Protein 2JGO (pdb70)

Structure (mmCIF, N/CA/C/O backbone):
data_2JGO
#
_entry.id   2JGO
#
_cell.length_a   77.284
_cell.length_b   29.416
_cell.length_c   44.197
_cell.angle_alpha   90.00
_cell.angle_beta   119.49
_cell.angle_gamma   90.00
#
_symmetry.space_group_name_H-M   'C 1 2 1'
#
loop_
_entity.id
_entity.type
_entity.pdbx_description
1 polymer 'COIL SER L9C'
2 non-polymer ARSENIC
3 non-polymer 'ZINC ION'
4 water water
#
loop_
_atom_site.group_PDB
_atom_site.id
_atom_site.type_symbol
_atom_site.label_atom_id
_atom_site.label_alt_id
_atom_site.label_comp_id
_atom_site.label_asym_id
_atom_site.label_entity_id
_atom_site.label_seq_id
_atom_site.pdbx_PDB_ins_code
_atom_site.Cartn_x
_atom_site.Cartn_y
_atom_site.Cartn_z
_atom_site.occupancy
_atom_site.B_iso_or_equiv
_atom_site.auth_seq_id
_atom_site.auth_comp_id
_atom_site.auth_asym_id
_atom_site.auth_atom_id
_atom_site.pdbx_PDB_model_num
ATOM 4 N N . GLU A 1 2 ? -36.034 6.898 0.741 1.00 23.05 1 GLU A N 1
ATOM 5 C CA . GLU A 1 2 ? -35.051 5.868 1.082 1.00 24.70 1 GLU A CA 1
ATOM 6 C C . GLU A 1 2 ? -34.942 4.789 0.005 1.00 23.17 1 GLU A C 1
ATOM 7 O O . GLU A 1 2 ? -33.831 4.381 -0.339 1.00 23.29 1 GLU A O 1
ATOM 13 N N . TRP A 1 3 ? -35.796 4.179 -0.461 1.00 22.06 2 TRP A N 1
ATOM 14 C CA A TRP A 1 3 ? -35.775 3.273 -1.613 0.50 20.67 2 TRP A CA 1
ATOM 15 C CA B TRP A 1 3 ? -35.775 3.275 -1.613 0.50 21.03 2 TRP A CA 1
ATOM 16 C C . TRP A 1 3 ? -35.286 4.024 -2.852 1.00 19.61 2 TRP A C 1
ATOM 17 O O . TRP A 1 3 ? -34.463 3.534 -3.618 1.00 17.69 2 TRP A O 1
ATOM 38 N N . GLU A 1 4 ? -35.800 5.227 -3.083 1.00 18.78 3 GLU A N 1
ATOM 39 C CA . GLU A 1 4 ? -35.356 6.035 -4.226 1.00 18.77 3 GLU A CA 1
ATOM 40 C C . GLU A 1 4 ? -33.854 6.314 -4.151 1.00 19.52 3 GLU A C 1
ATOM 41 O O . GLU A 1 4 ? -33.172 6.257 -5.187 1.00 20.00 3 GLU A O 1
ATOM 47 N N . ALA A 1 5 ? -33.350 6.590 -2.948 1.00 19.62 4 ALA A N 1
ATOM 48 C CA . ALA A 1 5 ? -31.913 6.855 -2.765 1.00 18.64 4 ALA A CA 1
ATOM 49 C C . ALA A 1 5 ? -31.060 5.654 -3.172 1.00 18.30 4 ALA A C 1
ATOM 50 O O . ALA A 1 5 ? -30.068 5.772 -3.906 1.00 18.14 4 ALA A O 1
ATOM 52 N N . LEU A 1 6 ? -31.499 4.477 -2.735 1.00 15.29 5 LEU A N 1
ATOM 53 C CA . LEU A 1 6 ? -30.754 3.266 -3.066 1.00 14.91 5 LEU A CA 1
ATOM 54 C C . LEU A 1 6 ? -30.781 3.011 -4.572 1.00 14.54 5 LEU A C 1
ATOM 55 O O . LEU A 1 6 ? -29.762 2.657 -5.178 1.00 13.65 5 LEU A O 1
ATOM 60 N N . GLU A 1 7 ? -31.951 3.196 -5.183 1.00 13.24 6 GLU A N 1
ATOM 61 C CA . GLU A 1 7 ? -32.052 2.991 -6.627 1.00 14.42 6 GLU A CA 1
ATOM 62 C C . GLU A 1 7 ? -31.121 3.924 -7.375 1.00 14.25 6 GLU A C 1
ATOM 63 O O . GLU A 1 7 ? -30.463 3.481 -8.314 1.00 15.48 6 GLU A O 1
ATOM 69 N N . LYS A 1 8 ? -31.093 5.189 -6.968 1.00 15.11 7 LYS A N 1
ATOM 70 C CA . LYS A 1 8 ? -30.161 6.121 -7.616 1.00 16.48 7 LYS A CA 1
ATOM 71 C C . LYS A 1 8 ? -28.699 5.739 -7.372 1.00 17.16 7 LYS A C 1
ATOM 72 O O . LYS A 1 8 ? -27.844 5.832 -8.272 1.00 17.00 7 LYS A O 1
ATOM 78 N N . LYS A 1 9 ? -28.409 5.329 -6.141 1.00 15.17 8 LYS A N 1
ATOM 79 C CA . LYS A 1 9 ? -27.082 4.819 -5.811 1.00 16.64 8 LYS A CA 1
ATOM 80 C C . LYS A 1 9 ? -26.683 3.674 -6.741 1.00 13.56 8 LYS A C 1
ATOM 81 O O . LYS A 1 9 ? -25.570 3.667 -7.271 1.00 15.69 8 LYS A O 1
ATOM 87 N N . CYS A 1 10 ? -27.510 2.647 -6.891 1.00 13.24 9 CYS A N 1
ATOM 88 C CA . CYS A 1 10 ? -27.100 1.492 -7.706 1.00 12.25 9 CYS A CA 1
ATOM 89 C C . CYS A 1 10 ? -26.961 1.964 -9.160 1.00 13.63 9 CYS A C 1
ATOM 90 O O . CYS A 1 10 ? -26.153 1.455 -9.939 1.00 14.33 9 CYS A O 1
ATOM 93 N N . ALA A 1 11 ? -27.765 2.935 -9.583 1.00 12.94 10 ALA A N 1
ATOM 94 C CA . ALA A 1 11 ? -27.621 3.436 -10.947 1.00 13.89 10 ALA A CA 1
ATOM 95 C C . ALA A 1 11 ? -26.287 4.160 -11.106 1.00 13.52 10 ALA A C 1
ATOM 96 O O . ALA A 1 11 ? -25.651 4.113 -12.175 1.00 15.07 10 ALA A O 1
ATOM 98 N N . ALA A 1 12 ? -25.850 4.854 -10.064 1.00 13.72 11 ALA A N 1
ATOM 99 C CA . ALA A 1 12 ? -24.573 5.571 -10.107 1.00 15.17 11 ALA A CA 1
ATOM 100 C C . ALA A 1 12 ? -23.462 4.530 -10.206 1.00 14.53 11 ALA A C 1
ATOM 101 O O . ALA A 1 12 ? -22.527 4.631 -10.999 1.00 15.21 11 ALA A O 1
ATOM 103 N N . LEU A 1 13 ? -23.610 3.493 -9.392 1.00 13.43 12 LEU A N 1
ATOM 104 C CA . LEU A 1 13 ? -22.629 2.397 -9.412 1.00 13.03 12 LEU A CA 1
ATOM 105 C C . LEU A 1 13 ? -22.521 1.718 -10.773 1.00 12.22 12 LEU A C 1
ATOM 106 O O . LEU A 1 13 ? -21.452 1.340 -11.260 1.00 13.23 12 LEU A O 1
ATOM 111 N N . GLU A 1 14 ? -23.657 1.582 -11.448 1.00 10.46 13 GLU A N 1
ATOM 112 C CA . GLU A 1 14 ? -23.658 0.966 -12.752 1.00 11.51 13 GLU A CA 1
ATOM 113 C C . GLU A 1 14 ? -22.855 1.862 -13.699 1.00 11.89 13 GLU A C 1
ATOM 114 O O . GLU A 1 14 ? -22.108 1.358 -14.530 1.00 13.17 13 GLU A O 1
ATOM 120 N N . SER A 1 15 ? -23.085 3.168 -13.625 1.00 14.42 14 SER A N 1
ATOM 121 C CA . SER A 1 15 ? -22.363 4.150 -14.433 1.00 15.01 14 SER A CA 1
ATOM 122 C C . SER A 1 15 ? -20.853 4.061 -14.242 1.00 14.29 14 SER A C 1
ATOM 123 O O . SER A 1 15 ? -20.116 4.020 -15.240 1.00 14.15 14 SER A O 1
ATOM 126 N N . LYS A 1 16 ? -20.425 3.954 -12.993 1.00 14.95 15 LYS A N 1
ATOM 127 C CA . LYS A 1 16 ? -19.025 3.988 -12.579 1.00 15.13 15 LYS A CA 1
ATOM 128 C C . LYS A 1 16 ? -18.375 2.698 -13.051 1.00 15.24 15 LYS A C 1
ATOM 129 O O . LYS A 1 16 ? -17.217 2.656 -13.469 1.00 12.03 15 LYS A O 1
ATOM 135 N N . LEU A 1 17 ? -19.135 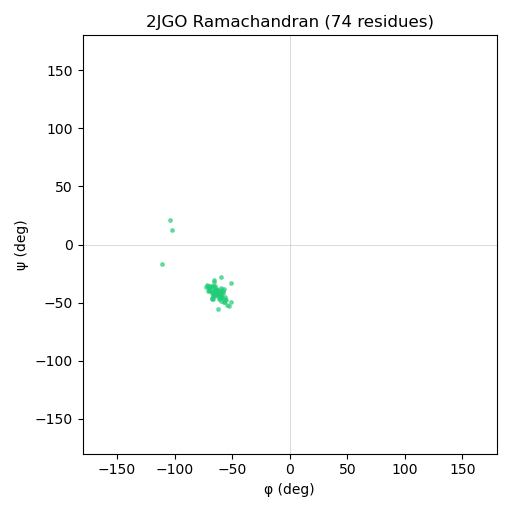1.640 -12.964 1.00 13.12 16 LEU A N 1
ATOM 136 C CA A LEU A 1 17 ? -18.625 0.370 -13.325 0.50 13.38 16 LEU A CA 1
ATOM 137 C CA B LEU A 1 17 ? -18.514 0.437 -13.329 0.0000 13.38 16 LEU A CA 1
ATOM 138 C C . LEU A 1 17 ? -18.409 0.324 -14.814 1.00 13.51 16 LEU A C 1
ATOM 139 O O . 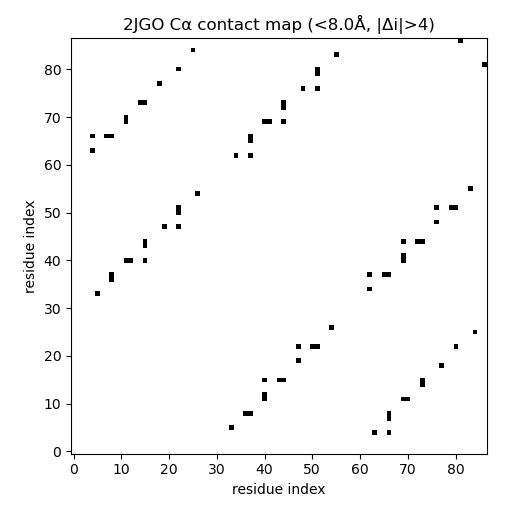LEU A 1 17 ? -17.395 -0.125 -15.201 1.00 12.91 16 LEU A O 1
ATOM 148 N N . GLN A 1 18 ? -19.327 0.834 -15.603 1.00 13.50 17 GLN A N 1
ATOM 149 C CA . GLN A 1 18 ? -19.139 0.774 -17.040 1.00 16.07 17 GLN A CA 1
ATOM 150 C C . GLN A 1 18 ? -17.896 1.581 -17.427 1.00 14.70 17 GLN A C 1
ATOM 151 O O . GLN A 1 18 ? -17.125 1.117 -18.260 1.00 15.46 17 GLN A O 1
ATOM 157 N N . ALA A 1 19 ? -17.688 2.723 -16.786 1.00 14.74 18 ALA A N 1
ATOM 158 C CA . ALA A 1 19 ? -16.510 3.587 -16.958 1.00 13.65 18 ALA A CA 1
ATOM 159 C C . ALA A 1 19 ? -15.230 2.806 -16.657 1.00 13.85 18 ALA A C 1
ATOM 160 O O . ALA A 1 19 ? -14.289 2.827 -17.443 1.00 13.52 18 ALA A O 1
ATOM 162 N N . LEU A 1 20 ? -15.204 2.110 -15.526 1.00 12.70 19 LEU A N 1
ATOM 163 C CA . LEU A 1 20 ? -14.041 1.304 -15.151 1.00 12.92 19 LEU A CA 1
ATOM 164 C C . LEU A 1 20 ? -13.776 0.211 -16.188 1.00 11.71 19 LEU A C 1
ATOM 165 O O . LEU A 1 20 ? -12.597 -0.023 -16.485 1.00 10.41 19 LEU A O 1
ATOM 170 N N . GLU A 1 21 ? -14.825 -0.449 -16.683 1.00 11.77 20 GLU A N 1
ATOM 171 C CA . GLU A 1 21 ? -14.645 -1.546 -17.636 1.00 11.43 20 GLU A CA 1
ATOM 172 C C . GLU A 1 21 ? -13.951 -1.022 -18.894 1.00 10.93 20 GLU A C 1
ATOM 173 O O . GLU A 1 21 ? -13.070 -1.668 -19.467 1.00 10.85 20 GLU A O 1
ATOM 179 N N . LYS A 1 22 ? -14.402 0.147 -19.340 1.00 10.49 21 LYS A N 1
ATOM 180 C CA . LYS A 1 22 ? -13.817 0.763 -20.528 1.00 10.28 21 LYS A CA 1
ATO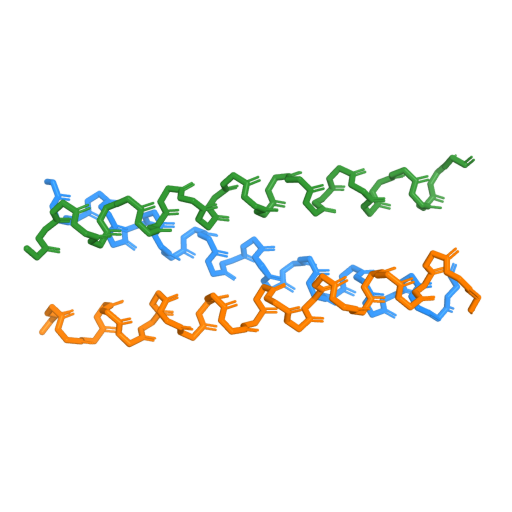M 181 C C . LYS A 1 22 ? -12.371 1.173 -20.273 1.00 9.68 21 LYS A C 1
ATOM 182 O O . LYS A 1 22 ? -11.555 0.959 -21.162 1.00 8.51 21 LYS A O 1
ATOM 188 N N . LYS A 1 23 ? -12.093 1.824 -19.150 1.00 10.13 22 LYS A N 1
ATOM 189 C CA A LYS A 1 23 ? -10.720 2.178 -18.772 0.50 11.41 22 LYS A CA 1
ATOM 190 C CA B LYS A 1 23 ? -10.705 2.189 -18.833 0.50 11.32 22 LYS A CA 1
ATOM 191 C C . LYS A 1 23 ? -9.785 0.972 -18.711 1.00 11.51 22 LYS A C 1
ATOM 192 O O . LYS A 1 23 ? -8.661 1.026 -19.189 1.00 11.77 22 LYS A O 1
ATOM 203 N N . LEU A 1 24 ? -10.253 -0.147 -18.170 1.00 9.83 23 LEU A N 1
ATOM 204 C CA . LEU A 1 24 ? -9.446 -1.351 -18.062 1.00 9.49 23 LEU A CA 1
ATOM 205 C C . LEU A 1 24 ? -9.251 -1.929 -19.463 1.00 9.98 23 LEU A C 1
ATOM 206 O O . LEU A 1 24 ? -8.127 -2.347 -19.746 1.00 11.39 23 LEU A O 1
ATOM 211 N N . GLU A 1 25 ? -10.239 -1.857 -20.350 1.00 7.88 24 GLU A N 1
ATOM 212 C CA . GLU A 1 25 ? -10.048 -2.312 -21.728 1.00 10.02 24 GLU A CA 1
ATOM 213 C C . GLU A 1 25 ? -8.926 -1.494 -22.392 1.00 8.79 24 GLU A C 1
ATOM 214 O O . GLU A 1 25 ? -8.094 -2.009 -23.144 1.00 8.60 24 GLU A O 1
ATOM 220 N N . ALA A 1 26 ? -8.953 -0.177 -22.220 1.00 8.29 25 ALA A N 1
ATOM 221 C CA . ALA A 1 26 ? -7.838 0.632 -22.724 1.00 9.92 25 ALA A CA 1
ATOM 222 C C . ALA A 1 26 ? -6.475 0.216 -22.170 1.00 11.32 25 ALA A C 1
ATOM 223 O O . ALA A 1 26 ? -5.511 0.060 -22.936 1.00 12.62 25 ALA A O 1
ATOM 225 N N . LEU A 1 27 ? -6.389 0.063 -20.850 1.00 10.88 26 LEU A N 1
ATOM 226 C CA A LEU A 1 27 ? -5.102 -0.221 -20.216 0.50 11.12 26 LEU A CA 1
ATOM 227 C CA B LEU A 1 27 ? -5.089 -0.208 -20.235 0.50 12.31 26 LEU A CA 1
ATOM 228 C C . LEU A 1 27 ? -4.592 -1.595 -20.637 1.00 12.98 26 LEU A C 1
ATOM 229 O O . LEU A 1 27 ? -3.385 -1.808 -20.762 1.00 13.14 26 LEU A O 1
ATOM 238 N N . GLU A 1 28 ? -5.533 -2.522 -20.793 1.00 11.37 27 GLU A N 1
ATOM 239 C CA . GLU A 1 28 ? -5.176 -3.843 -21.306 1.00 13.08 27 GLU A CA 1
ATOM 240 C C . GLU A 1 28 ? -4.359 -3.752 -22.589 1.00 13.29 27 GLU A C 1
ATOM 241 O O . GLU A 1 28 ? -3.570 -4.659 -22.897 1.00 14.56 27 GLU A O 1
ATOM 247 N N . HIS A 1 29 ? -4.670 -2.728 -23.375 1.00 11.54 28 HIS A N 1
ATOM 248 C CA . HIS A 1 29 ? -4.089 -2.594 -24.709 1.00 14.50 28 HIS A CA 1
ATOM 249 C C . HIS A 1 29 ? -3.005 -1.520 -24.688 1.00 16.52 28 HIS A C 1
ATOM 250 O O . HIS A 1 29 ? -2.678 -0.951 -25.731 1.00 17.71 28 HIS A O 1
ATOM 257 N N . GLY A 1 30 ? -2.493 -1.256 -23.493 1.00 18.95 29 GLY A N 1
ATOM 258 C CA . GLY A 1 30 ? -1.333 -0.373 -23.385 1.00 20.82 29 GLY A CA 1
ATOM 259 C C . GLY A 1 30 ? -1.722 1.029 -22.946 1.00 21.88 29 GLY A C 1
ATOM 260 O O . GLY A 1 30 ? -0.955 1.660 -22.205 1.00 21.52 29 GLY A O 1
ATOM 265 N N . GLU B 1 2 ? -40.472 -4.395 -8.497 1.00 15.38 1 GLU B N 1
ATOM 266 C CA . GLU B 1 2 ? -39.463 -3.363 -8.294 1.00 19.74 1 GLU B CA 1
ATOM 267 C C . GLU B 1 2 ? -38.287 -3.866 -7.442 1.00 17.06 1 GLU B C 1
ATOM 268 O O . GLU B 1 2 ? -37.091 -3.714 -7.738 1.00 16.05 1 GLU B O 1
ATOM 274 N N . TRP B 1 3 ? -38.655 -4.518 -6.351 1.00 14.33 2 TRP B N 1
ATOM 275 C CA . TRP B 1 3 ? -37.599 -4.965 -5.460 1.00 14.54 2 TRP B CA 1
ATOM 276 C C . TRP B 1 3 ? -36.752 -6.057 -6.097 1.00 12.66 2 TRP B C 1
ATOM 277 O O . TRP B 1 3 ? -35.526 -6.020 -6.064 1.00 11.43 2 TRP B O 1
ATOM 288 N N . GLU B 1 4 ? -37.415 -7.043 -6.686 1.00 11.81 3 GLU B N 1
ATOM 289 C CA . GLU B 1 4 ? -36.730 -8.118 -7.412 1.00 11.40 3 GLU B CA 1
ATOM 290 C C . GLU B 1 4 ? -35.819 -7.622 -8.555 1.00 10.95 3 GLU B C 1
ATOM 291 O O . GLU B 1 4 ? -34.714 -8.134 -8.758 1.00 12.20 3 GLU B O 1
ATOM 297 N N . ALA B 1 5 ? -36.251 -6.597 -9.278 1.00 11.26 4 ALA B N 1
ATOM 298 C CA . ALA B 1 5 ? -35.451 -6.053 -10.377 1.00 11.84 4 ALA B CA 1
ATOM 299 C C . ALA B 1 5 ? -34.215 -5.357 -9.807 1.00 11.82 4 ALA B C 1
ATOM 300 O O . ALA B 1 5 ? -33.128 -5.434 -10.394 1.00 11.12 4 ALA B O 1
ATOM 302 N N . LEU B 1 6 ? -34.369 -4.709 -8.651 1.00 10.61 5 LEU B N 1
ATOM 303 C CA . LEU B 1 6 ? -33.177 -4.045 -8.080 1.00 12.05 5 LEU B CA 1
ATOM 304 C C . LEU B 1 6 ? -32.221 -5.099 -7.524 1.00 11.31 5 LEU B C 1
ATOM 305 O O . LEU B 1 6 ? -31.001 -4.931 -7.646 1.00 12.05 5 LEU B O 1
ATOM 310 N N . GLU B 1 7 ? -32.718 -6.187 -6.931 1.00 10.61 6 GLU B N 1
ATOM 311 C CA . GLU B 1 7 ? -31.844 -7.252 -6.457 1.00 10.93 6 GLU B CA 1
ATOM 312 C C . GLU B 1 7 ? -31.091 -7.895 -7.638 1.00 13.53 6 GLU B C 1
ATOM 313 O O . GLU B 1 7 ? -29.873 -8.160 -7.579 1.00 13.50 6 GLU B O 1
ATOM 319 N N . LYS B 1 8 ? -31.783 -8.038 -8.760 1.00 12.00 7 LYS B N 1
ATOM 320 C CA A LYS B 1 8 ? -31.189 -8.617 -9.969 0.50 13.51 7 LYS B CA 1
ATOM 321 C CA B LYS B 1 8 ? -31.124 -8.658 -9.912 0.50 13.55 7 LYS B CA 1
ATOM 322 C C . LYS B 1 8 ? -30.057 -7.708 -10.465 1.00 13.58 7 LYS B C 1
ATOM 323 O O . LYS B 1 8 ? -28.950 -8.157 -10.784 1.00 12.56 7 LYS B O 1
ATOM 334 N N . LYS B 1 9 ? -30.348 -6.413 -10.514 1.00 11.35 8 LYS B N 1
ATOM 335 C CA . LYS B 1 9 ? -29.347 -5.423 -10.950 1.00 12.84 8 LYS B CA 1
ATOM 336 C C . LYS B 1 9 ? -28.092 -5.433 -10.067 1.00 12.05 8 LYS B C 1
ATOM 337 O O . LYS B 1 9 ? -26.981 -5.507 -10.590 1.00 12.75 8 LYS B O 1
ATOM 343 N N . CYS B 1 10 ? -28.258 -5.393 -8.747 1.00 9.65 9 CYS B N 1
ATOM 344 C CA . C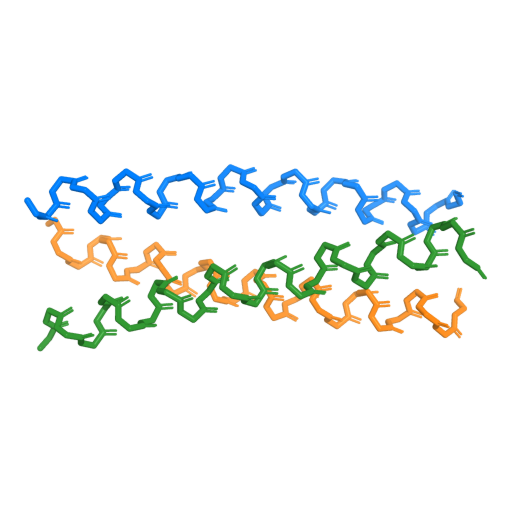YS B 1 10 ? -27.130 -5.329 -7.811 1.00 12.52 9 CYS B CA 1
ATOM 345 C C . CYS B 1 10 ? -26.334 -6.629 -7.914 1.00 12.62 9 CYS B C 1
ATOM 346 O O . CYS B 1 10 ? -25.096 -6.643 -7.833 1.00 11.82 9 CYS B O 1
ATOM 349 N N . ALA B 1 11 ? -27.033 -7.746 -8.114 1.00 13.23 10 ALA B N 1
ATOM 350 C CA . ALA B 1 11 ? -26.348 -9.010 -8.381 1.00 12.99 10 ALA B CA 1
ATOM 351 C C . ALA B 1 11 ? -25.539 -8.993 -9.675 1.00 13.33 10 ALA B C 1
ATOM 352 O O . ALA B 1 11 ? -24.443 -9.564 -9.724 1.00 13.47 10 ALA B O 1
ATOM 354 N N . ALA B 1 12 ? -26.088 -8.407 -10.733 1.00 12.50 11 ALA B N 1
ATOM 355 C CA . ALA B 1 12 ? -25.356 -8.313 -11.990 1.00 14.33 11 ALA B CA 1
ATOM 356 C C . ALA B 1 12 ? -24.144 -7.400 -11.774 1.00 12.68 11 ALA B C 1
ATOM 357 O O . ALA B 1 12 ? -23.056 -7.667 -12.280 1.00 11.13 11 ALA B O 1
ATOM 359 N N . LEU B 1 13 ? -24.332 -6.291 -11.065 1.00 11.04 12 LEU B N 1
ATOM 360 C CA . LEU B 1 13 ? -23.165 -5.459 -10.731 1.00 10.97 12 LEU B CA 1
ATOM 361 C C . LEU B 1 13 ? -22.068 -6.184 -9.956 1.00 11.29 12 LEU B C 1
ATOM 362 O O . LEU B 1 13 ? -20.904 -6.017 -10.289 1.00 10.38 12 LEU B O 1
ATOM 367 N N . GLU B 1 14 ? -22.422 -7.019 -8.981 1.00 9.92 13 GLU B N 1
ATOM 368 C CA . GLU B 1 14 ? -21.454 -7.804 -8.215 1.00 12.53 13 GLU B CA 1
ATOM 369 C C . GLU B 1 14 ? -20.739 -8.717 -9.203 1.00 13.01 13 GLU B C 1
ATOM 370 O O . GLU B 1 14 ? -19.517 -8.802 -9.130 1.00 13.92 13 GLU B O 1
ATOM 376 N N . SER B 1 15 ? -21.468 -9.398 -10.081 1.00 13.44 14 SER B N 1
ATOM 377 C CA . SER B 1 15 ? -20.794 -10.287 -11.039 1.00 16.50 14 SER B CA 1
ATOM 378 C C . SER B 1 15 ? -19.789 -9.567 -11.931 1.00 15.80 14 SER B C 1
ATOM 379 O O . SER B 1 15 ? -18.666 -10.055 -12.109 1.00 15.98 14 SER B O 1
ATOM 382 N N . LYS B 1 16 ? -20.205 -8.420 -12.468 1.00 14.63 15 LYS B N 1
ATOM 383 C CA . LYS B 1 16 ? -19.360 -7.580 -13.317 1.00 14.64 15 LYS B CA 1
ATOM 384 C C . LYS B 1 16 ? -18.129 -7.081 -12.542 1.00 12.35 15 LYS B C 1
ATOM 385 O O . LYS B 1 16 ? -17.000 -7.085 -13.064 1.00 10.40 15 LYS B O 1
ATOM 391 N N . LEU B 1 17 ? -18.315 -6.699 -11.277 1.00 11.81 16 LEU B N 1
ATOM 392 C CA . LEU B 1 17 ? -17.173 -6.221 -10.509 1.00 12.56 16 LEU B CA 1
ATOM 393 C C . LEU B 1 17 ? -1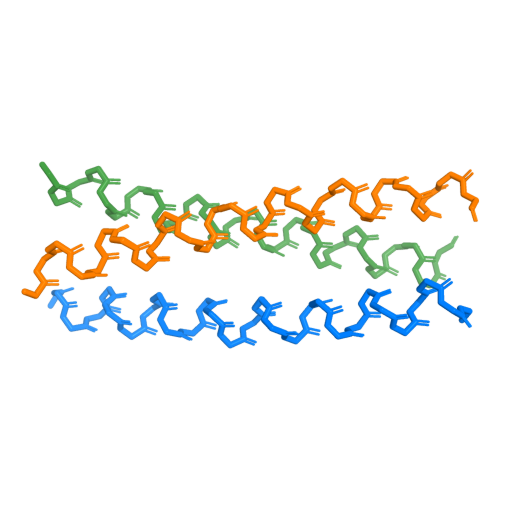6.189 -7.362 -10.249 1.00 13.40 16 LEU B C 1
ATOM 394 O O . LEU B 1 17 ? -14.990 -7.132 -10.300 1.00 10.96 16 LEU B O 1
ATOM 399 N N . GLN B 1 18 ? -16.673 -8.574 -9.965 1.00 12.64 17 GLN B N 1
ATOM 400 C CA . GLN B 1 18 ? -15.790 -9.727 -9.822 1.00 13.91 17 GLN B CA 1
ATOM 401 C C . GLN B 1 18 ? -15.010 -9.969 -11.121 1.00 12.61 17 GLN B C 1
ATOM 402 O O . GLN B 1 18 ? -13.811 -10.229 -11.019 1.00 12.50 17 GLN B O 1
ATOM 408 N N . ALA B 1 19 ? -15.639 -9.858 -12.290 1.00 11.64 18 ALA B N 1
ATOM 409 C CA . ALA B 1 19 ? -14.951 -10.054 -13.568 1.00 13.36 18 ALA B CA 1
ATOM 410 C C . ALA B 1 19 ? -13.864 -8.986 -13.737 1.00 11.84 18 ALA B C 1
ATOM 411 O O . ALA B 1 19 ? -12.716 -9.204 -14.134 1.00 11.60 18 ALA B O 1
ATOM 413 N N . LEU B 1 20 ? -14.212 -7.773 -13.343 1.00 9.08 19 LEU B N 1
ATOM 414 C CA . LEU B 1 20 ? -13.261 -6.680 -13.549 1.00 10.40 19 LEU B CA 1
ATOM 415 C C . LEU B 1 20 ? -12.077 -6.793 -12.588 1.00 9.32 19 LEU B C 1
ATOM 416 O O . LEU B 1 20 ? -10.950 -6.442 -12.953 1.00 9.35 19 LEU B O 1
ATOM 421 N N . GLU B 1 21 ? -12.291 -7.270 -11.362 1.00 9.01 20 GLU B N 1
ATOM 422 C CA . GLU B 1 21 ? -11.180 -7.505 -10.443 1.00 11.66 20 GLU B CA 1
ATOM 423 C C . GLU B 1 21 ? -10.222 -8.544 -11.028 1.00 11.24 20 GLU B C 1
ATOM 424 O O . GLU B 1 21 ? -9.005 -8.379 -10.896 1.00 9.85 20 GLU B O 1
ATOM 430 N N . LYS B 1 22 ? -10.738 -9.633 -11.595 1.00 10.38 21 LYS B N 1
ATOM 431 C CA A LYS B 1 22 ? -9.872 -10.666 -12.159 0.50 9.96 21 LYS B CA 1
ATOM 432 C CA B LYS B 1 22 ? -9.840 -10.654 -12.129 0.50 10.49 21 LYS B CA 1
ATOM 433 C C . LYS B 1 22 ? -9.081 -10.117 -13.342 1.00 9.65 21 LYS B C 1
ATOM 434 O O . LYS B 1 22 ? -7.901 -10.418 -13.494 1.00 9.90 21 LYS B O 1
ATOM 445 N N . LYS B 1 23 ? -9.738 -9.282 -14.135 1.00 8.33 22 LYS B N 1
ATOM 446 C CA . LYS B 1 23 ? -9.071 -8.665 -15.280 1.00 10.24 22 LYS B CA 1
ATOM 447 C C . LYS B 1 23 ? -7.965 -7.704 -14.868 1.00 8.53 22 LYS B C 1
ATOM 448 O O . LYS B 1 23 ? -6.869 -7.702 -15.443 1.00 7.86 22 LYS B O 1
ATOM 454 N N . LEU B 1 24 ? -8.242 -6.932 -13.823 1.00 7.65 23 LEU B N 1
ATOM 455 C CA . LEU B 1 24 ? -7.173 -6.052 -13.345 1.00 10.92 23 LEU B CA 1
ATOM 456 C C . LEU B 1 24 ? -5.995 -6.869 -12.820 1.00 10.05 23 LEU B C 1
ATOM 457 O O . LEU B 1 24 ? -4.826 -6.549 -13.065 1.00 10.57 23 LEU B O 1
ATOM 462 N N . GLU B 1 25 ? -6.268 -7.936 -12.074 1.00 8.49 24 GLU B N 1
ATOM 463 C CA . GLU B 1 25 ? -5.196 -8.801 -11.614 1.00 10.73 24 GLU B CA 1
ATOM 464 C C . GLU B 1 25 ? -4.389 -9.378 -12.776 1.00 10.43 24 GLU B C 1
ATOM 465 O O . GLU B 1 25 ? -3.163 -9.434 -12.683 1.00 10.17 24 GLU B O 1
ATOM 471 N N . ALA B 1 26 ? -5.035 -9.772 -13.870 1.00 9.74 25 ALA B N 1
ATOM 472 C CA . ALA B 1 26 ? -4.337 -10.219 -15.072 1.00 10.92 25 ALA B CA 1
ATOM 473 C C . ALA B 1 26 ? -3.329 -9.136 -15.468 1.00 12.15 25 ALA B C 1
ATOM 474 O O . ALA B 1 26 ? -2.135 -9.388 -15.636 1.00 13.30 25 ALA B O 1
ATOM 476 N N . LEU B 1 27 ? -3.805 -7.893 -15.602 1.00 11.65 26 LEU B N 1
ATOM 477 C CA . LEU B 1 27 ? -2.939 -6.814 -16.076 1.00 13.14 26 LEU B CA 1
ATOM 478 C C . LEU B 1 27 ? -1.804 -6.472 -15.119 1.00 14.90 26 LEU B C 1
ATOM 479 O O . LEU B 1 27 ? -0.729 -6.058 -15.572 1.00 16.83 26 LEU B O 1
ATOM 484 N N . GLU B 1 28 ? -2.023 -6.639 -13.883 1.00 14.33 27 GLU B N 1
ATOM 485 C CA . GLU B 1 28 ? -0.942 -6.445 -12.920 1.00 15.93 27 GLU B CA 1
ATOM 486 C C . GLU B 1 28 ? 0.201 -7.411 -13.217 1.00 18.03 27 GLU B C 1
ATOM 487 O O . GLU B 1 28 ? 1.341 -7.100 -12.865 1.00 18.00 27 GLU B O 1
ATOM 493 N N . HIS B 1 29 ? -0.116 -8.565 -13.801 1.00 17.30 28 HIS B N 1
ATOM 494 C CA . HIS B 1 29 ? 0.863 -9.603 -14.132 1.00 21.36 28 HIS B CA 1
ATOM 495 C C . HIS B 1 29 ? 1.347 -9.782 -15.559 1.00 24.26 28 HIS B C 1
ATOM 496 O O . HIS B 1 29 ? 1.984 -10.800 -15.848 1.00 26.20 28 HIS B O 1
ATOM 503 N N . GLY B 1 30 ? 1.053 -8.810 -16.414 1.00 26.86 29 GLY B N 1
ATOM 504 C CA . GLY B 1 30 ? 1.595 -8.860 -17.766 1.00 29.19 29 GLY B CA 1
ATOM 505 C C . GLY B 1 30 ? 0.531 -9.068 -18.820 1.00 31.02 29 GLY B C 1
ATOM 506 O O . GLY B 1 30 ? 0.466 -8.308 -19.792 1.00 32.34 29 GLY B O 1
ATOM 511 N N . GLU C 1 2 ? -34.386 -8.240 4.451 1.00 12.24 1 GLU C N 1
ATOM 512 C CA . GLU C 1 2 ? -34.164 -8.034 3.013 1.00 15.22 1 GLU C CA 1
ATOM 513 C C . GLU C 1 2 ? -33.587 -6.668 2.645 1.00 13.92 1 GLU C C 1
ATOM 514 O O . GLU C 1 2 ? -32.680 -6.540 1.815 1.00 14.30 1 GLU C O 1
ATOM 520 N N . TRP C 1 3 ? -34.130 -5.625 3.257 1.00 14.41 2 TRP C N 1
ATOM 521 C CA . TRP C 1 3 ? -33.716 -4.246 3.003 1.00 16.88 2 TRP C CA 1
ATOM 522 C C . TRP C 1 3 ? -32.248 -4.053 3.403 1.00 14.80 2 TRP C C 1
ATOM 523 O O . TRP C 1 3 ? -31.436 -3.568 2.597 1.00 12.89 2 TRP C O 1
ATOM 534 N N . GLU C 1 4 ? -31.971 -4.395 4.663 1.00 12.54 3 GLU C N 1
ATOM 535 C CA . GLU C 1 4 ? -30.616 -4.359 5.225 1.00 13.01 3 GLU C CA 1
ATOM 536 C C . GLU C 1 4 ? -29.642 -5.103 4.316 1.00 11.22 3 GLU C C 1
ATOM 537 O O . GLU C 1 4 ? -28.558 -4.588 4.014 1.00 12.74 3 GLU C O 1
ATOM 543 N N . ALA C 1 5 ? -29.989 -6.323 3.907 1.00 11.46 4 ALA C N 1
ATOM 544 C CA . ALA C 1 5 ? -29.141 -7.143 3.041 1.00 11.84 4 ALA C CA 1
ATOM 545 C C . ALA C 1 5 ? -28.764 -6.414 1.735 1.00 12.76 4 ALA C C 1
ATOM 546 O O . ALA C 1 5 ? -27.593 -6.306 1.328 1.00 10.57 4 ALA C O 1
ATOM 548 N N . LEU C 1 6 ? -29.773 -5.837 1.089 1.00 11.84 5 LEU C N 1
ATOM 549 C CA . LEU C 1 6 ? -29.504 -5.157 -0.188 1.00 12.91 5 LEU C CA 1
ATOM 550 C C . LEU C 1 6 ? -28.724 -3.866 0.032 1.00 12.61 5 LEU C C 1
ATOM 551 O O . LEU C 1 6 ? -27.754 -3.603 -0.699 1.00 14.91 5 LEU C O 1
ATOM 556 N N . GLU C 1 7 ? -29.057 -3.108 1.069 1.00 12.75 6 GLU C N 1
ATOM 557 C CA . GLU C 1 7 ? -28.300 -1.898 1.354 1.00 17.51 6 GLU C CA 1
ATOM 558 C C . GLU C 1 7 ? -26.821 -2.206 1.626 1.00 18.26 6 GLU C C 1
ATOM 559 O O . GLU C 1 7 ? -25.928 -1.456 1.185 1.00 18.59 6 GLU C O 1
ATOM 565 N N . LYS C 1 8 ? -26.548 -3.299 2.337 1.00 17.58 7 LYS C N 1
ATOM 566 C CA . LYS C 1 8 ? -25.173 -3.669 2.709 1.00 17.92 7 LYS C CA 1
ATOM 567 C C . LYS C 1 8 ? -24.446 -4.139 1.448 1.00 15.88 7 LYS C C 1
ATOM 568 O O . LYS C 1 8 ? -23.259 -3.866 1.221 1.00 15.87 7 LYS C O 1
ATOM 574 N N . LYS C 1 9 ? -25.181 -4.816 0.576 1.00 13.78 8 LYS C N 1
ATOM 575 C CA . LYS C 1 9 ? -24.578 -5.343 -0.644 1.00 15.79 8 LYS C CA 1
ATOM 576 C C . LYS C 1 9 ? -24.192 -4.140 -1.506 1.00 14.16 8 LYS C C 1
ATOM 577 O O . LYS C 1 9 ? -23.077 -4.074 -2.039 1.00 13.75 8 LYS C O 1
ATOM 583 N N . CYS C 1 10 ? -25.110 -3.184 -1.629 1.00 13.25 9 CYS C N 1
ATOM 584 C CA . CYS C 1 10 ? -24.811 -2.056 -2.508 1.00 15.51 9 CYS C CA 1
ATOM 585 C C . CYS C 1 10 ? -23.619 -1.271 -1.954 1.00 15.37 9 CYS C C 1
ATOM 586 O O . CYS C 1 10 ? -22.734 -0.802 -2.671 1.00 14.94 9 CYS C O 1
ATOM 589 N N . ALA C 1 11 ? -23.587 -1.112 -0.637 1.00 14.31 10 ALA C N 1
ATOM 590 C CA . ALA C 1 11 ? -22.481 -0.377 -0.006 1.00 16.57 10 ALA C CA 1
ATOM 591 C C . ALA C 1 11 ? -21.146 -1.091 -0.193 1.00 15.59 10 ALA C C 1
ATOM 592 O O . ALA C 1 11 ? -20.103 -0.447 -0.400 1.00 17.06 10 ALA C O 1
ATOM 594 N N . ALA C 1 12 ? -21.163 -2.415 -0.091 1.00 14.52 11 ALA C N 1
ATOM 595 C CA . ALA C 1 12 ? -19.952 -3.206 -0.309 1.00 15.22 11 ALA C CA 1
ATOM 596 C C . ALA C 1 12 ? -19.534 -3.000 -1.753 1.00 15.98 11 ALA C C 1
ATOM 597 O O . ALA C 1 12 ? -18.342 -2.854 -2.010 1.00 15.70 11 ALA C O 1
ATOM 599 N N . LEU C 1 13 ? -20.499 -3.017 -2.671 1.00 15.49 12 LEU C N 1
ATOM 600 C CA . LEU C 1 13 ? -20.113 -2.851 -4.072 1.00 16.47 12 LEU C CA 1
ATOM 601 C C . LEU C 1 13 ? -19.446 -1.490 -4.270 1.00 15.04 12 LEU C C 1
ATOM 602 O O . LEU C 1 13 ? -18.467 -1.380 -5.006 1.00 16.02 12 LEU C O 1
ATOM 607 N N . GLU C 1 14 ? -19.960 -0.436 -3.638 1.00 14.78 13 GLU C N 1
ATOM 608 C CA . GLU C 1 14 ? -19.349 0.881 -3.750 1.00 15.22 13 GLU C CA 1
ATOM 609 C C . GLU C 1 14 ? -17.908 0.859 -3.234 1.00 14.84 13 GLU C C 1
ATOM 610 O O . GLU C 1 14 ? -17.061 1.514 -3.849 1.00 15.10 13 GLU C O 1
ATOM 616 N N . SER C 1 15 ? -17.669 0.214 -2.094 1.00 15.32 14 SER C N 1
ATOM 617 C CA . SER C 1 15 ? -16.332 0.178 -1.486 1.00 16.68 14 SER C CA 1
ATOM 618 C C . SER C 1 15 ? -15.351 -0.551 -2.399 1.00 16.66 14 SER C C 1
ATOM 619 O O . SER C 1 15 ? -14.179 -0.192 -2.589 1.00 15.57 14 SER C O 1
ATOM 622 N N . LYS C 1 16 ? -15.893 -1.609 -2.992 1.00 15.43 15 LYS C N 1
ATOM 623 C CA . LYS C 1 16 ? -15.112 -2.475 -3.854 1.00 15.23 15 LYS C CA 1
ATOM 624 C C . LYS C 1 16 ? -14.759 -1.715 -5.128 1.00 14.42 15 LYS C C 1
ATOM 625 O O . LYS C 1 16 ? -13.623 -1.809 -5.616 1.00 13.65 15 LYS C O 1
ATOM 631 N N . LEU C 1 17 ? -15.723 -0.950 -5.628 1.00 14.04 16 LEU C N 1
ATOM 632 C CA . LEU C 1 17 ? -15.481 -0.199 -6.862 1.00 15.27 16 LEU C CA 1
ATOM 633 C C . LEU C 1 17 ? -14.389 0.826 -6.596 1.00 15.15 16 LEU C C 1
ATOM 634 O O . LEU C 1 17 ? -13.576 1.107 -7.483 1.00 15.11 16 LEU C O 1
ATOM 639 N N . GLN C 1 18 ? -14.398 1.364 -5.377 1.00 13.76 17 GLN C N 1
ATOM 640 C CA . GLN C 1 18 ? -13.408 2.369 -4.966 1.00 16.09 17 GLN C CA 1
ATOM 641 C C . GLN C 1 18 ? -11.993 1.794 -4.924 1.00 14.58 17 GLN C C 1
ATOM 642 O O . GLN C 1 18 ? -11.005 2.401 -5.373 1.00 13.37 17 GLN C O 1
ATOM 648 N N . ALA C 1 19 ? -11.928 0.577 -4.396 1.00 13.62 18 ALA C N 1
ATOM 649 C CA . ALA C 1 19 ? -10.685 -0.185 -4.247 1.00 12.29 18 ALA C CA 1
ATOM 650 C C . ALA C 1 19 ? -10.125 -0.556 -5.616 1.00 11.25 18 ALA C C 1
ATOM 651 O O . ALA C 1 19 ? -8.912 -0.448 -5.818 1.00 13.90 18 ALA C O 1
ATOM 653 N N . LEU C 1 20 ? -10.999 -0.974 -6.529 1.00 11.14 19 LEU C N 1
ATOM 654 C CA . LEU C 1 20 ? -10.552 -1.319 -7.878 1.00 12.29 19 LEU C CA 1
ATOM 655 C C . LEU C 1 20 ? -10.074 -0.055 -8.597 1.00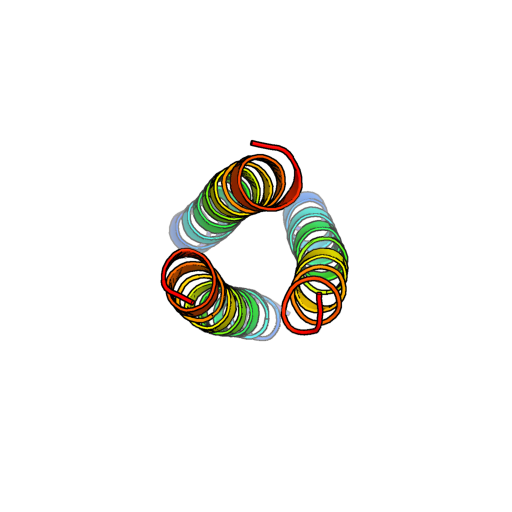 12.99 19 LEU C C 1
ATOM 656 O O . LEU C 1 20 ? -9.062 -0.160 -9.286 1.00 13.15 19 LEU C O 1
ATOM 661 N N . GLU C 1 21 ? -10.760 1.080 -8.477 1.00 11.66 20 GLU C N 1
ATOM 662 C CA . GLU C 1 21 ? -10.282 2.249 -9.238 1.00 13.05 20 GLU C CA 1
ATOM 663 C C . GLU C 1 21 ? -8.913 2.649 -8.652 1.00 12.90 20 GLU C C 1
ATOM 664 O O . GLU C 1 21 ? -7.994 3.025 -9.394 1.00 12.82 20 GLU C O 1
ATOM 670 N N . LYS C 1 22 ? -8.723 2.515 -7.340 1.00 12.84 21 LYS C N 1
ATOM 671 C CA . LYS C 1 22 ? -7.414 2.765 -6.719 1.00 14.03 21 LYS C CA 1
ATOM 672 C C . LYS C 1 22 ? -6.304 1.916 -7.342 1.00 14.87 21 LYS C C 1
ATOM 673 O O . LYS C 1 22 ? -5.218 2.374 -7.711 1.00 12.81 21 LYS C O 1
ATOM 679 N N . LYS C 1 23 ? -6.600 0.632 -7.496 1.00 12.01 22 LYS C N 1
ATOM 680 C CA A LYS C 1 23 ? -5.621 -0.317 -8.018 0.50 12.10 22 LYS C CA 1
ATOM 681 C CA B LYS C 1 23 ? -5.617 -0.316 -8.014 0.50 12.44 22 LYS C CA 1
ATOM 682 C C . LYS C 1 23 ? -5.347 -0.047 -9.489 1.00 10.54 22 LYS C C 1
ATOM 683 O O . LYS C 1 23 ? -4.196 -0.124 -9.913 1.00 11.67 22 LYS C O 1
ATOM 694 N N . LEU C 1 24 ? -6.392 0.299 -10.236 1.00 10.25 23 LEU C N 1
ATOM 695 C CA . LEU C 1 24 ? -6.279 0.685 -11.644 1.00 10.67 23 LEU C CA 1
ATOM 696 C C . LEU C 1 24 ? -5.364 1.908 -11.781 1.00 9.33 23 LEU C C 1
ATOM 697 O O . LEU C 1 24 ? -4.448 1.945 -12.615 1.00 9.11 23 LEU C O 1
ATOM 702 N N . GLU C 1 25 ? -5.575 2.901 -10.917 1.00 8.63 24 GLU C N 1
ATOM 703 C CA . GLU C 1 25 ? -4.735 4.108 -10.994 1.00 7.35 24 GLU C CA 1
ATOM 704 C C . GLU C 1 25 ? -3.278 3.772 -10.679 1.00 8.07 24 GLU C C 1
ATOM 705 O O . GLU C 1 25 ? -2.359 4.284 -11.324 1.00 8.55 24 GLU C O 1
ATOM 711 N N . ALA C 1 26 ? -3.050 2.903 -9.692 1.00 8.58 25 ALA C N 1
ATOM 712 C CA . ALA C 1 26 ? -1.681 2.525 -9.346 1.00 9.65 25 ALA C CA 1
ATOM 713 C C . ALA C 1 26 ? -0.992 1.756 -10.467 1.00 10.63 25 ALA C C 1
ATOM 714 O O . ALA C 1 26 ? 0.167 1.990 -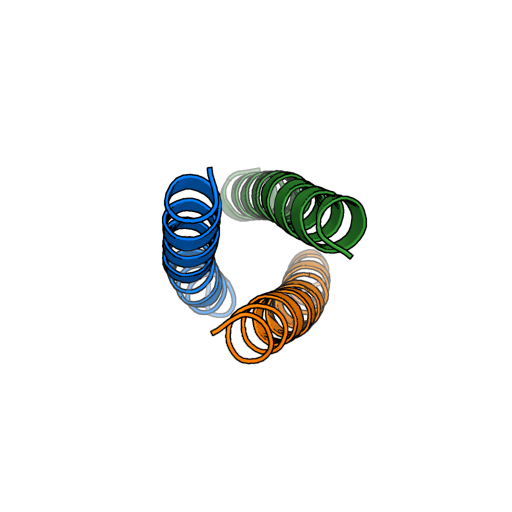10.792 1.00 11.62 25 ALA C O 1
ATOM 716 N N . LEU C 1 27 ? -1.702 0.856 -11.133 1.00 9.89 26 LEU C N 1
ATOM 717 C CA . LEU C 1 27 ? -1.150 0.166 -12.293 1.00 14.05 26 LEU C CA 1
ATOM 718 C C . LEU C 1 27 ? -0.829 1.117 -13.448 1.00 11.55 26 LEU C C 1
ATOM 719 O O . LEU C 1 27 ? 0.236 1.061 -14.073 1.00 11.48 26 LEU C O 1
ATOM 724 N N . GLU C 1 28 ? -1.738 2.047 -13.701 1.00 10.30 27 GLU C N 1
ATOM 725 C CA . GLU C 1 28 ? -1.609 2.886 -14.884 1.00 10.74 27 GLU C CA 1
ATOM 726 C C . GLU C 1 28 ? -0.432 3.844 -14.678 1.00 11.82 27 GLU C C 1
ATOM 727 O O . GLU C 1 28 ? 0.318 4.047 -15.635 1.00 11.72 27 GLU C O 1
ATOM 733 N N . HIS C 1 29 ? -0.244 4.379 -13.471 1.00 10.04 28 HIS C N 1
ATOM 734 C CA . HIS C 1 29 ? 0.716 5.457 -13.205 1.00 11.91 28 HIS C CA 1
ATOM 735 C C . HIS C 1 29 ? 1.949 5.130 -12.374 1.00 13.08 28 HIS C C 1
ATOM 736 O O . HIS C 1 29 ? 2.919 5.906 -12.309 1.00 12.77 28 HIS C O 1
ATOM 743 N N . GLY C 1 30 ? 1.855 4.000 -11.680 1.00 14.61 29 GLY C N 1
ATOM 744 C CA . GLY C 1 30 ? 2.905 3.673 -10.723 1.00 15.60 29 GLY C CA 1
ATOM 745 C C . GLY C 1 30 ? 3.893 2.662 -11.263 1.00 18.71 29 GLY C C 1
ATOM 746 O O . GLY C 1 30 ? 4.859 2.332 -10.564 1.00 21.53 29 GLY C O 1
#

Solvent-accessible surface area: 5655 Å² total; per-residue (Å²): 140,61,111,66,11,53,154,63,0,42,41,6,64,75,94,4,53,41,2,36,138,95,2,81,65,37,72,134,95,135,59,129,63,10,56,158,64,0,43,44,8,48,71,90,5,82,59,12,54,145,59,2,81,63,32,72,148,102,149,70,113,60,6,64,134,73,0,45,43,4,46,66,66,17,98,30,11,56,146,90,5,73,66,65,93,134,101

B-factor: mean 18.07, std 7.84, range [5.57, 56.46]

Sequence (87 aa):
EWWEALEKKCAALESKLLQALEKKKLEALLEHGEWEALEKKKCAALESKLQALEKKKLEALEHGEWEALEKKCAALESKLQALEKKKLEALEHG

Radius of gyration: 14.0 Å; Cα contacts (8 Å, |Δi|>4): 40; chains: 3; bounding box: 42×18×30 Å

Foldseek 3Di:
DVVVVVVVVVVVVVVVVVVVVVVVVVVVD/DVVVVVVVVVVVVVVVVVVVVVVVVVVVD/DVVVVVVVVVVVVVVVVVVVVVVVVVVPD

Secondary structure (DSSP, 8-state):
-HHHHHHHHHHHHHHHHHHHHHHHHHHT-/-HHHHHHHHHHHHHHHHHHHHHHHHHHT-/-HHHHHHHHHHHHH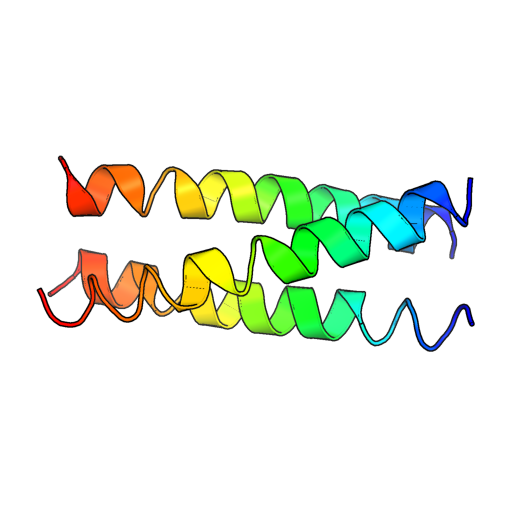HHHHHHHHHHHHHH-